Protein AF-F8PQY3-F1 (afdb_monomer)

pLDDT: mean 95.66, std 3.34, range [75.75, 98.44]

Solvent-accessible surface area (backbone atoms only — not comparable to full-atom values): 4377 Å² total; per-residue (Å²): 75,57,83,51,49,49,53,38,54,62,36,93,88,53,83,52,54,91,46,73,67,55,29,48,54,45,40,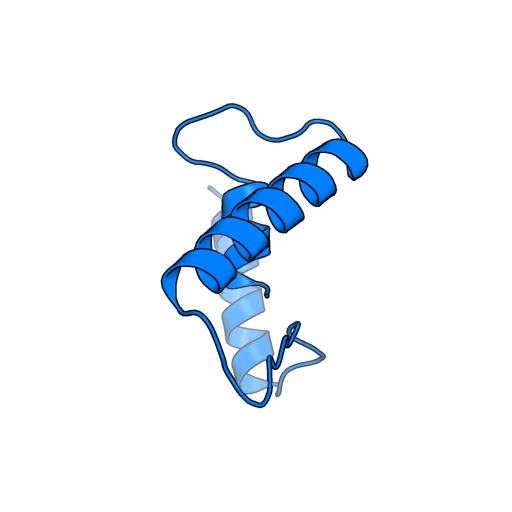49,56,52,48,50,54,53,46,70,70,70,57,75,88,84,73,88,87,87,57,68,85,70,94,66,59,70,74,55,46,52,55,53,49,58,49,55,58,50,68,73,73,107

Nearest PDB structures (foldseek):
  7opk-assembly1_A  TM=9.745E-01  e=1.310E-06  Thermochaetoides thermophila DSM 1495

Radius of gyration: 15.11 Å; Cα contacts (8 Å, |Δi|>4): 28; chains: 1; bounding box: 26×34×41 Å

Structure (mmCIF, N/CA/C/O backbone):
data_AF-F8PQY3-F1
#
_entry.id   AF-F8PQY3-F1
#
loop_
_atom_site.group_PDB
_atom_site.id
_atom_site.type_symbol
_atom_site.label_atom_id
_atom_site.label_alt_id
_ato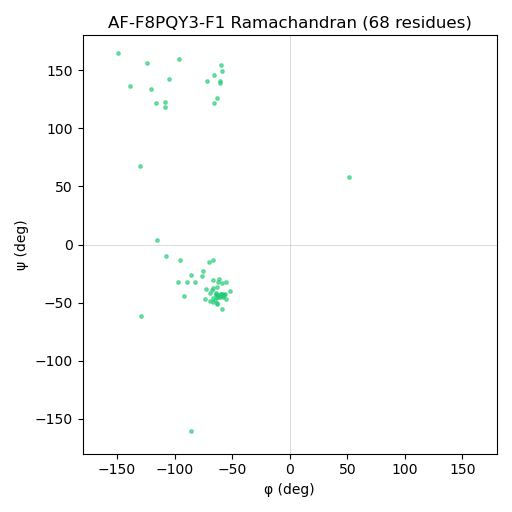m_site.label_comp_id
_atom_site.label_asym_id
_atom_site.label_entity_id
_atom_site.label_seq_id
_atom_site.pdbx_PDB_ins_code
_atom_site.Cartn_x
_atom_site.Cartn_y
_atom_site.Cartn_z
_atom_site.occupancy
_atom_site.B_iso_or_equiv
_atom_site.auth_seq_id
_atom_site.auth_comp_id
_atom_site.auth_asym_id
_atom_site.auth_atom_id
_atom_site.pdbx_PDB_model_num
ATOM 1 N N . MET A 1 1 ? -1.908 -4.251 1.349 1.00 95.81 1 MET A N 1
ATOM 2 C CA . MET A 1 1 ? -0.981 -3.103 1.416 1.00 95.81 1 MET A CA 1
ATOM 3 C C . MET A 1 1 ? -0.570 -2.596 0.046 1.00 95.81 1 MET A C 1
ATOM 5 O O . MET A 1 1 ? -0.582 -1.389 -0.121 1.00 95.81 1 MET A O 1
ATOM 9 N N . ASN A 1 2 ? -0.291 -3.438 -0.957 1.00 94.00 2 ASN A N 1
ATOM 10 C CA . ASN A 1 2 ? 0.108 -2.958 -2.295 1.00 94.00 2 ASN A CA 1
ATOM 11 C C . ASN A 1 2 ? -0.904 -1.983 -2.934 1.00 94.00 2 ASN A C 1
ATOM 13 O O . ASN A 1 2 ? -0.505 -1.046 -3.617 1.00 94.00 2 ASN A O 1
ATOM 17 N N . GLY A 1 3 ? -2.202 -2.154 -2.650 1.00 93.56 3 GLY A N 1
ATOM 18 C CA . GLY A 1 3 ? -3.254 -1.214 -3.063 1.00 93.56 3 GLY A CA 1
ATOM 19 C C . GLY A 1 3 ? -3.254 0.143 -2.342 1.00 93.56 3 GLY A C 1
ATOM 20 O O . GLY A 1 3 ? -3.898 1.059 -2.828 1.00 93.56 3 GLY A O 1
ATOM 21 N N . ILE A 1 4 ? -2.542 0.281 -1.219 1.00 95.94 4 ILE A N 1
ATOM 22 C CA . ILE A 1 4 ? -2.266 1.567 -0.550 1.00 95.94 4 ILE A CA 1
ATOM 23 C C . ILE A 1 4 ? -0.939 2.138 -1.065 1.00 95.94 4 ILE A C 1
ATOM 25 O O . ILE A 1 4 ? -0.866 3.306 -1.420 1.00 95.94 4 ILE A O 1
ATOM 29 N N . VAL A 1 5 ? 0.097 1.299 -1.178 1.00 96.12 5 VAL A N 1
ATOM 30 C CA . VAL A 1 5 ? 1.437 1.719 -1.624 1.00 96.12 5 VAL A CA 1
ATOM 31 C C . VAL A 1 5 ? 1.411 2.317 -3.035 1.00 96.12 5 VAL A C 1
ATOM 33 O O . VAL A 1 5 ? 2.052 3.334 -3.279 1.00 96.12 5 VAL A O 1
ATOM 36 N N . HIS A 1 6 ? 0.665 1.723 -3.974 1.00 94.38 6 HIS A N 1
ATOM 37 C CA . HIS A 1 6 ? 0.652 2.204 -5.359 1.00 94.38 6 HIS A CA 1
ATOM 38 C C . HIS A 1 6 ? 0.086 3.635 -5.489 1.00 94.38 6 HIS A C 1
ATOM 40 O O . HIS A 1 6 ? 0.782 4.475 -6.050 1.00 94.38 6 HIS A O 1
ATOM 46 N N . PRO A 1 7 ? -1.097 3.976 -4.938 1.00 94.38 7 PRO A N 1
ATOM 47 C CA . PRO A 1 7 ? -1.575 5.363 -4.931 1.00 94.38 7 PRO A CA 1
ATOM 48 C C . PRO A 1 7 ? -0.679 6.351 -4.171 1.00 94.38 7 PRO A C 1
ATOM 50 O O . PRO A 1 7 ? -0.647 7.522 -4.529 1.00 94.38 7 PRO A O 1
ATOM 53 N N . CYS A 1 8 ? 0.038 5.909 -3.130 1.00 95.31 8 CYS A N 1
ATOM 54 C CA . CYS A 1 8 ? 0.963 6.773 -2.385 1.00 95.31 8 CYS A CA 1
ATOM 55 C C . CYS A 1 8 ? 2.275 7.046 -3.141 1.00 95.31 8 CYS A C 1
ATOM 57 O O . CYS A 1 8 ? 2.919 8.049 -2.875 1.00 95.31 8 CYS A O 1
ATOM 59 N N . THR A 1 9 ? 2.666 6.183 -4.082 1.00 94.31 9 THR A N 1
ATOM 60 C CA . THR A 1 9 ? 3.900 6.336 -4.882 1.00 94.31 9 THR A CA 1
ATOM 61 C C . THR A 1 9 ? 3.663 6.964 -6.245 1.00 94.31 9 THR A C 1
ATOM 63 O O . THR A 1 9 ? 4.520 7.679 -6.748 1.00 94.31 9 THR A O 1
ATOM 66 N N . HIS A 1 10 ? 2.500 6.707 -6.841 1.00 92.25 10 HIS A N 1
ATOM 67 C CA . HIS A 1 10 ? 2.111 7.222 -8.151 1.00 92.25 10 HIS A CA 1
ATOM 68 C C . HIS A 1 10 ? 0.711 7.855 -8.056 1.00 92.25 10 HIS A C 1
ATOM 70 O O . HIS A 1 10 ? -0.260 7.279 -8.554 1.00 92.25 10 HIS A O 1
ATOM 76 N N . PRO A 1 11 ? 0.569 8.977 -7.327 1.00 91.50 11 PRO A N 1
ATOM 77 C CA . PRO A 1 11 ? -0.715 9.647 -7.152 1.00 91.50 11 PRO A CA 1
ATOM 78 C C . PRO A 1 11 ? -1.183 10.363 -8.428 1.00 91.50 11 PRO A C 1
ATOM 80 O O . PRO A 1 11 ? -0.405 11.043 -9.085 1.00 91.50 11 PRO A O 1
ATOM 8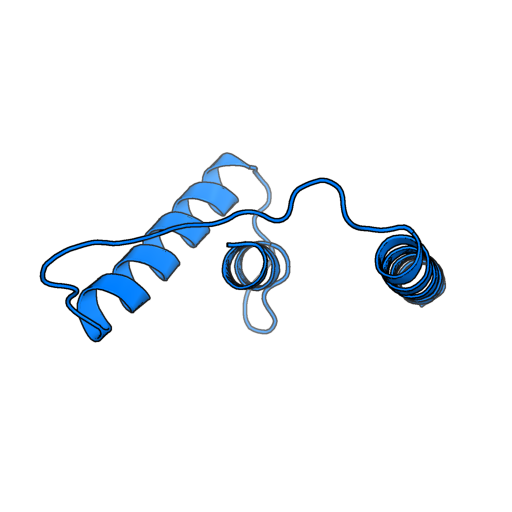3 N N . ASP A 1 12 ? -2.487 10.299 -8.723 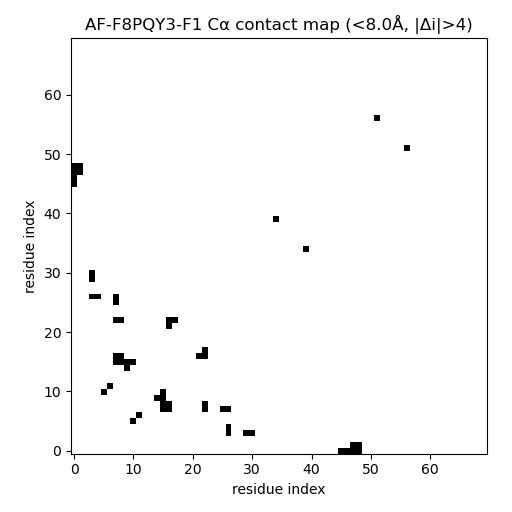1.00 88.06 12 ASP A N 1
ATOM 84 C CA . ASP A 1 12 ? -3.071 10.971 -9.900 1.00 88.06 12 ASP A CA 1
ATOM 85 C C . ASP A 1 12 ? -3.229 12.496 -9.722 1.00 88.06 12 ASP A C 1
ATOM 87 O O . ASP A 1 12 ? -3.255 13.245 -10.693 1.00 88.06 12 ASP A O 1
ATOM 91 N N . ASN A 1 13 ? -3.382 12.967 -8.475 1.00 88.62 13 ASN A N 1
ATOM 92 C CA . ASN A 1 13 ? -3.823 14.339 -8.158 1.00 88.62 13 ASN A CA 1
ATOM 93 C C . ASN A 1 13 ? -2.767 15.196 -7.439 1.00 88.62 13 ASN A C 1
ATOM 95 O O . ASN A 1 13 ? -3.066 16.311 -7.012 1.00 88.62 13 ASN A O 1
ATOM 99 N N . LYS A 1 14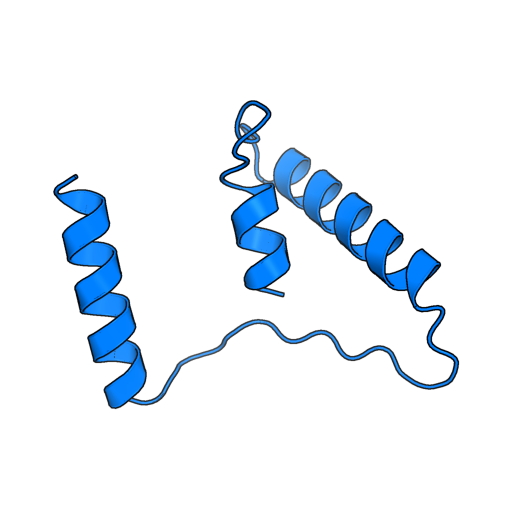 ? -1.559 14.671 -7.235 1.00 88.69 14 LYS A N 1
ATOM 100 C CA . LYS A 1 14 ? -0.441 15.392 -6.615 1.00 88.69 14 LYS A CA 1
ATOM 101 C C . LYS A 1 14 ? 0.885 14.875 -7.186 1.00 88.69 14 LYS A C 1
ATOM 103 O O . LYS A 1 14 ? 0.877 13.815 -7.803 1.00 88.69 14 LYS A O 1
ATOM 108 N N . PRO A 1 15 ? 2.008 15.585 -7.001 1.00 92.25 15 PRO A N 1
ATOM 109 C CA . PRO A 1 15 ? 3.321 15.054 -7.351 1.00 92.25 15 PRO A CA 1
ATOM 110 C C . PRO A 1 15 ? 3.622 13.749 -6.602 1.00 92.25 15 PRO A C 1
ATOM 112 O O . PRO A 1 15 ? 3.151 13.547 -5.478 1.00 92.25 15 PRO A O 1
ATOM 115 N N . ALA A 1 16 ? 4.400 12.872 -7.236 1.00 93.44 16 ALA A N 1
ATOM 116 C CA . ALA A 1 16 ? 4.934 11.685 -6.580 1.00 93.44 16 ALA A CA 1
ATOM 117 C C . ALA A 1 16 ? 5.921 12.089 -5.466 1.00 93.44 16 ALA A C 1
ATOM 119 O O . ALA A 1 16 ? 6.616 13.094 -5.632 1.00 93.44 16 ALA A O 1
ATOM 120 N N . PRO A 1 17 ? 5.985 11.337 -4.352 1.00 94.94 17 PRO A N 1
ATOM 121 C CA . PRO A 1 17 ? 6.985 11.574 -3.314 1.00 94.94 17 PRO A CA 1
ATOM 122 C C . PRO A 1 17 ? 8.396 11.403 -3.886 1.00 94.94 17 PRO A C 1
ATOM 124 O O . PRO A 1 17 ? 8.642 10.490 -4.679 1.00 94.94 17 PRO A O 1
ATOM 127 N N . GLU A 1 18 ? 9.324 12.265 -3.476 1.00 93.94 18 GLU A N 1
ATOM 128 C CA . GLU A 1 18 ? 10.706 12.240 -3.972 1.00 93.94 18 GLU A CA 1
ATOM 129 C C . GLU A 1 18 ? 11.572 11.255 -3.181 1.00 93.94 18 GLU A C 1
ATOM 131 O O . GLU A 1 18 ? 12.555 10.719 -3.698 1.00 93.94 18 GLU A O 1
ATOM 136 N N . THR A 1 19 ? 11.196 10.991 -1.927 1.00 96.62 19 THR A N 1
ATOM 137 C CA . THR A 1 19 ? 11.945 10.124 -1.013 1.00 96.62 19 THR A CA 1
ATOM 138 C C . THR A 1 19 ? 11.095 8.982 -0.466 1.00 96.62 19 THR A C 1
ATOM 140 O O . THR A 1 19 ? 9.866 9.056 -0.374 1.00 96.62 19 THR A O 1
ATOM 143 N N . GLU A 1 20 ? 11.762 7.904 -0.046 1.00 94.75 20 GLU A N 1
ATOM 144 C CA . GLU A 1 20 ? 11.087 6.803 0.646 1.00 94.75 20 GLU A CA 1
ATOM 145 C C . GLU A 1 20 ? 10.453 7.259 1.968 1.00 94.75 20 GLU A C 1
ATOM 147 O O . GLU A 1 20 ? 9.404 6.747 2.349 1.00 94.75 20 GLU A O 1
ATOM 152 N N . GLU A 1 21 ? 11.045 8.240 2.653 1.00 96.38 21 GLU A N 1
ATOM 153 C CA . GLU A 1 21 ? 10.506 8.776 3.905 1.00 96.38 21 GLU A CA 1
ATOM 154 C C . GLU A 1 21 ? 9.156 9.472 3.682 1.00 96.38 21 GLU A C 1
ATOM 156 O O . GLU A 1 21 ? 8.178 9.151 4.361 1.00 96.38 21 GLU A O 1
ATOM 161 N N . GLU A 1 22 ? 9.060 10.338 2.669 1.00 95.06 22 GLU A N 1
ATOM 162 C CA . GLU A 1 22 ? 7.799 10.979 2.270 1.00 95.06 22 GLU A CA 1
ATOM 163 C C . GLU A 1 22 ? 6.738 9.951 1.863 1.00 95.06 22 GLU A C 1
ATOM 165 O O . GLU A 1 22 ? 5.589 10.019 2.308 1.00 95.06 22 GLU A O 1
ATOM 170 N N . MET A 1 23 ? 7.134 8.945 1.076 1.00 95.69 23 MET A N 1
ATOM 171 C CA . MET A 1 23 ? 6.255 7.838 0.694 1.00 95.69 23 MET A CA 1
ATOM 172 C C . MET A 1 23 ? 5.697 7.112 1.928 1.00 95.69 23 MET A C 1
ATOM 174 O O . MET A 1 23 ? 4.510 6.778 1.971 1.00 95.69 23 MET A O 1
ATOM 178 N N . MET A 1 24 ? 6.527 6.853 2.940 1.00 96.62 24 MET A N 1
ATOM 179 C CA . MET A 1 24 ? 6.099 6.169 4.162 1.00 96.62 24 MET A CA 1
ATOM 180 C C . MET A 1 24 ? 5.131 7.022 4.989 1.00 96.62 24 MET A C 1
ATOM 182 O O . MET A 1 24 ? 4.131 6.491 5.480 1.00 96.62 24 MET A O 1
ATOM 186 N N . VAL A 1 25 ? 5.362 8.336 5.083 1.00 96.81 25 VAL A N 1
ATOM 187 C CA . VAL A 1 25 ? 4.429 9.281 5.726 1.00 96.81 25 VAL A CA 1
ATOM 188 C C . VAL A 1 25 ? 3.066 9.272 5.028 1.00 96.81 25 VAL A C 1
ATOM 190 O O . VAL A 1 25 ? 2.024 9.231 5.692 1.00 96.81 25 VAL A O 1
ATOM 193 N N . ASP A 1 26 ? 3.050 9.240 3.696 1.00 95.69 26 ASP A N 1
ATOM 194 C CA . ASP A 1 26 ? 1.818 9.141 2.913 1.00 95.69 26 ASP A CA 1
ATOM 195 C C . ASP A 1 26 ? 1.081 7.814 3.147 1.00 95.69 26 ASP A C 1
ATOM 197 O O . ASP A 1 26 ? -0.143 7.799 3.322 1.00 95.69 26 ASP A O 1
ATOM 201 N N . ILE A 1 27 ? 1.809 6.692 3.187 1.00 96.88 27 ILE A N 1
ATOM 202 C CA . ILE A 1 27 ? 1.239 5.364 3.465 1.00 96.88 27 ILE A CA 1
ATOM 203 C C . ILE A 1 27 ? 0.620 5.323 4.865 1.00 96.88 27 ILE A C 1
ATOM 205 O O . ILE A 1 27 ? -0.484 4.787 5.026 1.00 96.88 27 ILE A O 1
ATOM 209 N N . PHE A 1 28 ? 1.293 5.882 5.875 1.00 97.62 28 PHE A N 1
ATOM 210 C CA . PHE A 1 28 ? 0.760 5.963 7.236 1.00 97.62 28 PHE A CA 1
ATOM 211 C C . PHE A 1 28 ? -0.497 6.822 7.290 1.00 97.62 28 PHE A C 1
ATOM 213 O O . PHE A 1 28 ? -1.533 6.336 7.743 1.00 97.62 28 PHE A O 1
ATOM 220 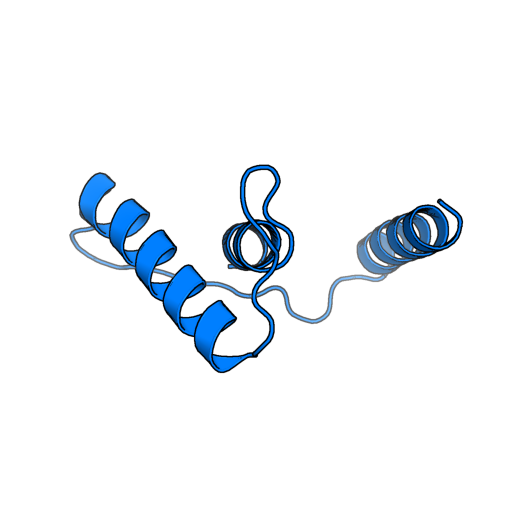N N . SER A 1 29 ? -0.451 8.026 6.722 1.00 96.69 29 SER A N 1
ATOM 221 C CA . SER A 1 29 ? -1.601 8.935 6.664 1.00 96.69 29 SER A CA 1
ATOM 222 C C . SER A 1 29 ? -2.819 8.281 5.995 1.00 96.69 29 SER A C 1
ATOM 224 O O . SER A 1 29 ? -3.951 8.378 6.480 1.00 96.69 29 SER A O 1
ATOM 226 N N . TYR A 1 30 ? -2.604 7.556 4.892 1.00 96.62 30 TYR A N 1
ATOM 227 C CA . TYR A 1 30 ? -3.683 6.856 4.196 1.00 96.62 30 TYR A CA 1
ATOM 228 C C . TYR A 1 30 ? -4.220 5.666 5.002 1.00 96.62 30 TYR A C 1
ATOM 230 O O . TYR A 1 30 ? -5.434 5.456 5.083 1.00 96.62 30 TYR A O 1
ATOM 238 N N . THR A 1 31 ? -3.331 4.894 5.628 1.00 97.81 31 THR A N 1
ATOM 239 C CA . THR A 1 31 ? -3.711 3.757 6.475 1.00 97.81 31 THR A CA 1
ATOM 240 C C . THR A 1 31 ? -4.527 4.227 7.678 1.00 97.81 31 THR A C 1
ATOM 242 O O . THR A 1 31 ? -5.591 3.666 7.942 1.00 97.81 31 THR A O 1
ATOM 245 N N . GLU A 1 32 ? -4.102 5.297 8.355 1.00 97.88 32 GLU A N 1
ATOM 246 C CA . GLU A 1 32 ? -4.843 5.914 9.459 1.00 97.88 32 GLU A CA 1
ATOM 247 C C . GLU A 1 32 ? -6.237 6.355 9.027 1.00 97.88 32 GLU A C 1
ATOM 249 O O . GLU A 1 32 ? -7.217 6.052 9.706 1.00 97.88 32 GLU A O 1
ATOM 254 N N . ARG A 1 33 ? -6.361 7.004 7.864 1.00 97.31 33 ARG A N 1
ATOM 255 C CA . ARG A 1 33 ? -7.666 7.389 7.313 1.00 97.31 33 ARG A CA 1
ATOM 256 C C . ARG A 1 33 ? -8.602 6.186 7.168 1.00 97.31 33 ARG A C 1
ATOM 258 O O . ARG A 1 33 ? -9.765 6.272 7.565 1.00 97.31 33 ARG A O 1
ATOM 265 N N . VAL A 1 34 ? -8.117 5.071 6.616 1.00 97.31 34 VAL A N 1
ATOM 266 C CA . VAL A 1 34 ? -8.918 3.845 6.440 1.00 97.31 34 VAL A CA 1
ATOM 267 C C . VAL A 1 34 ? -9.281 3.229 7.792 1.00 97.31 34 VAL A C 1
ATOM 269 O O . VAL A 1 34 ? -10.444 2.896 8.028 1.00 97.31 34 VAL A O 1
ATOM 272 N N . VAL A 1 35 ? -8.320 3.115 8.710 1.00 97.88 35 VAL A N 1
ATOM 273 C CA . VAL A 1 35 ? -8.540 2.537 10.044 1.00 97.88 35 VAL A CA 1
ATOM 274 C C . VAL A 1 35 ? -9.527 3.378 10.857 1.00 97.88 35 VAL A C 1
ATOM 276 O O . VAL A 1 35 ? -10.436 2.818 11.468 1.00 97.88 35 VAL A O 1
ATOM 279 N N . ASN A 1 36 ? -9.419 4.707 10.813 1.00 98.12 36 ASN A N 1
ATOM 280 C CA . ASN A 1 36 ? -10.319 5.629 11.511 1.00 98.12 36 ASN A CA 1
ATOM 281 C C . ASN A 1 36 ? -11.749 5.601 10.955 1.00 98.12 36 ASN A C 1
ATOM 283 O O . ASN A 1 36 ? -12.708 5.815 11.706 1.00 98.12 36 ASN A O 1
ATOM 287 N N . MET A 1 37 ? -11.898 5.312 9.659 1.00 97.88 37 MET A N 1
ATOM 288 C CA . MET A 1 37 ? -13.196 5.127 9.014 1.00 97.88 37 MET A CA 1
ATOM 289 C C . MET A 1 37 ? -13.842 3.794 9.414 1.00 97.88 37 MET A C 1
ATOM 291 O O . MET A 1 37 ? -15.017 3.767 9.772 1.00 97.88 37 MET A O 1
ATOM 295 N N . VAL A 1 38 ? -13.082 2.695 9.385 1.00 98.06 38 VAL A N 1
ATOM 296 C CA . VAL A 1 38 ? -13.604 1.336 9.622 1.00 98.06 38 VAL A CA 1
ATOM 297 C C . VAL A 1 38 ? -13.741 1.005 11.114 1.00 98.06 38 VAL A C 1
ATOM 299 O O . VAL A 1 38 ? -14.651 0.275 11.501 1.00 98.06 38 VAL A O 1
ATOM 302 N N . ARG A 1 39 ? -12.862 1.546 11.967 1.00 97.94 39 ARG A N 1
ATOM 303 C CA . ARG A 1 39 ? -12.826 1.351 13.431 1.00 97.94 39 ARG A CA 1
ATOM 304 C C . ARG A 1 39 ? -12.841 -0.131 13.857 1.00 97.94 39 ARG A C 1
ATOM 306 O O . ARG A 1 39 ? -13.747 -0.547 14.592 1.00 97.94 39 ARG A O 1
ATOM 313 N N . PRO A 1 40 ? -11.862 -0.950 13.419 1.00 97.94 40 PRO A N 1
ATOM 314 C CA . PRO A 1 40 ? -11.815 -2.370 13.762 1.00 97.94 40 PRO A CA 1
ATOM 315 C C . PRO A 1 40 ? -11.721 -2.573 15.283 1.00 97.94 40 PRO A C 1
ATOM 317 O O . PRO A 1 40 ? -11.006 -1.856 15.977 1.00 97.94 40 PRO A O 1
ATOM 320 N N . ARG A 1 41 ? -12.455 -3.559 15.817 1.00 98.25 41 ARG A N 1
ATOM 321 C CA . ARG A 1 41 ? -12.596 -3.777 17.275 1.00 98.25 41 ARG A CA 1
ATOM 322 C C . ARG A 1 41 ? -11.848 -4.983 17.831 1.00 98.25 41 ARG A C 1
ATOM 324 O O . ARG A 1 41 ? -11.824 -5.163 19.042 1.00 98.25 41 ARG A O 1
ATOM 331 N N . LYS A 1 42 ? -11.306 -5.838 16.964 1.00 97.94 42 LYS A N 1
ATOM 332 C CA . LYS A 1 42 ? -10.669 -7.099 17.373 1.00 97.94 42 LYS A CA 1
ATOM 333 C C . LYS A 1 42 ? -9.281 -7.247 16.777 1.00 97.94 42 LYS A C 1
ATOM 335 O O . LYS A 1 42 ? -8.307 -7.321 17.508 1.00 97.94 42 LYS A O 1
ATOM 340 N N . VAL A 1 43 ? -9.204 -7.288 15.450 1.00 97.56 43 VAL A N 1
ATOM 341 C CA . VAL A 1 43 ? -7.955 -7.523 14.725 1.00 97.56 43 VAL A CA 1
ATOM 342 C C . VAL A 1 43 ? -7.900 -6.593 13.524 1.00 97.56 43 VAL A C 1
ATOM 344 O O . VAL A 1 43 ? -8.888 -6.443 12.805 1.00 97.56 43 VAL A O 1
ATOM 347 N N . LEU A 1 44 ? -6.731 -5.996 13.311 1.00 97.44 44 LEU A N 1
ATOM 348 C CA . LEU A 1 44 ? -6.338 -5.366 12.059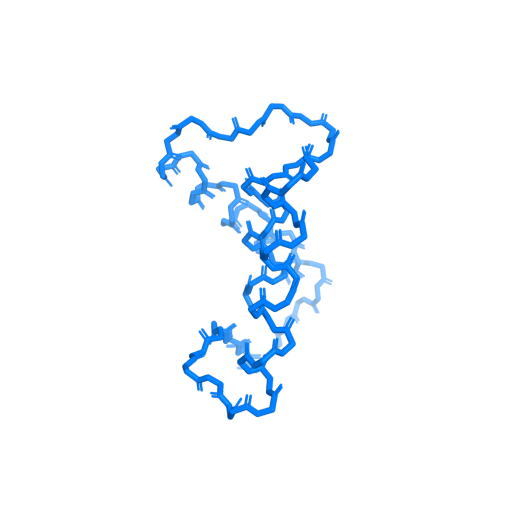 1.00 97.44 44 LEU A CA 1
ATOM 349 C C . LEU A 1 44 ? -5.279 -6.262 11.412 1.00 97.44 44 LEU A C 1
ATOM 351 O O . LEU A 1 44 ? -4.221 -6.481 11.996 1.00 97.44 44 LEU A O 1
ATOM 355 N N . PHE A 1 45 ? -5.567 -6.788 10.221 1.00 97.75 45 PHE A N 1
ATOM 356 C CA . PHE A 1 45 ? -4.623 -7.603 9.459 1.00 97.75 45 PHE A CA 1
ATOM 357 C C . PHE A 1 45 ? -4.120 -6.823 8.245 1.00 97.75 45 PHE A C 1
ATOM 359 O O . PHE A 1 45 ? -4.910 -6.396 7.404 1.00 97.75 45 PHE A O 1
ATOM 366 N N . MET A 1 46 ? -2.803 -6.651 8.146 1.00 97.31 46 MET A N 1
ATOM 367 C CA . MET A 1 46 ? -2.148 -5.951 7.043 1.00 97.31 46 MET A CA 1
ATOM 368 C C . MET A 1 46 ? -1.255 -6.930 6.285 1.00 97.31 46 MET A C 1
ATOM 370 O O . MET A 1 46 ? -0.351 -7.519 6.867 1.00 97.31 46 MET A O 1
ATOM 374 N N . ALA A 1 47 ? -1.503 -7.095 4.985 1.00 97.50 47 ALA A N 1
ATOM 375 C CA . ALA A 1 47 ? -0.753 -8.019 4.134 1.00 97.50 47 ALA A CA 1
ATOM 376 C C . ALA A 1 47 ? -0.083 -7.281 2.970 1.00 97.50 47 ALA A C 1
ATOM 378 O O . ALA A 1 47 ? -0.726 -6.468 2.294 1.00 97.50 47 ALA A O 1
ATOM 379 N N . ILE A 1 48 ? 1.191 -7.578 2.730 1.00 96.81 48 ILE A N 1
ATOM 380 C CA . ILE A 1 48 ? 1.960 -7.148 1.555 1.00 96.81 48 ILE A CA 1
ATOM 381 C C . ILE A 1 48 ? 2.100 -8.361 0.632 1.00 96.81 48 ILE A C 1
ATOM 383 O O . ILE A 1 48 ? 2.243 -9.485 1.118 1.00 96.81 48 ILE A O 1
ATOM 387 N N . ASP A 1 49 ? 2.032 -8.150 -0.684 1.00 96.31 49 ASP A N 1
ATOM 388 C CA . ASP A 1 49 ? 2.159 -9.262 -1.629 1.00 96.31 49 ASP A CA 1
ATOM 389 C C . ASP A 1 49 ? 3.575 -9.855 -1.557 1.00 96.31 49 ASP A C 1
ATOM 391 O O . ASP A 1 49 ? 4.563 -9.163 -1.804 1.00 96.31 49 ASP A O 1
ATOM 395 N N . GLY A 1 50 ? 3.661 -11.148 -1.246 1.00 96.31 50 GLY A N 1
ATOM 396 C CA . GLY A 1 50 ? 4.892 -11.929 -1.345 1.00 96.31 50 GLY A CA 1
ATOM 397 C C . GLY A 1 50 ? 5.113 -12.507 -2.746 1.00 96.31 50 GLY A C 1
ATOM 398 O O . GLY A 1 50 ? 4.518 -12.076 -3.737 1.00 96.31 50 GLY A O 1
ATOM 399 N N . VAL A 1 51 ? 5.957 -13.539 -2.834 1.00 97.25 51 VAL A N 1
ATOM 400 C CA . VAL A 1 51 ? 6.166 -14.274 -4.090 1.00 97.25 51 VAL A CA 1
ATOM 401 C C . VAL A 1 51 ? 4.863 -14.956 -4.511 1.00 97.25 51 VAL A C 1
ATOM 403 O O . VAL A 1 51 ? 4.257 -15.705 -3.746 1.00 97.25 51 VAL A O 1
ATOM 406 N N . ALA A 1 52 ? 4.433 -14.695 -5.744 1.00 97.25 52 ALA A N 1
ATOM 407 C CA . ALA A 1 52 ? 3.175 -15.198 -6.280 1.00 97.25 52 ALA A CA 1
ATOM 408 C C . ALA A 1 52 ? 3.365 -16.485 -7.111 1.00 97.25 52 ALA A C 1
ATOM 410 O O . ALA A 1 52 ? 4.451 -16.727 -7.640 1.00 97.25 52 ALA A O 1
ATOM 411 N N . PRO A 1 53 ? 2.306 -17.291 -7.319 1.00 98.44 53 PRO A N 1
ATOM 412 C CA . PRO A 1 53 ? 2.353 -18.440 -8.221 1.00 98.44 53 PRO A CA 1
ATOM 413 C C . PRO A 1 53 ? 2.687 -18.044 -9.664 1.00 98.44 53 PRO A C 1
ATOM 415 O O . PRO A 1 53 ? 2.347 -16.948 -10.121 1.00 98.44 53 PRO A O 1
ATOM 418 N N . ARG A 1 54 ? 3.264 -18.979 -10.432 1.00 98.06 54 ARG A N 1
ATOM 419 C CA . ARG A 1 54 ? 3.739 -18.738 -11.809 1.00 98.06 54 ARG A CA 1
ATOM 420 C C . ARG A 1 54 ? 2.692 -18.098 -12.725 1.00 98.06 54 ARG A C 1
ATOM 422 O O . ARG A 1 54 ? 3.022 -17.198 -13.492 1.00 98.06 54 ARG A O 1
ATOM 429 N N . ALA A 1 55 ? 1.430 -18.515 -12.624 1.00 98.31 55 ALA A N 1
ATOM 430 C CA . ALA A 1 55 ? 0.342 -17.926 -13.406 1.00 98.31 55 ALA A CA 1
ATOM 431 C C . ALA A 1 55 ? 0.209 -16.410 -13.160 1.00 98.31 55 ALA A C 1
ATOM 433 O O . ALA A 1 55 ? 0.106 -15.626 -14.106 1.00 98.31 55 ALA A O 1
ATOM 434 N N . LYS A 1 56 ? 0.294 -15.979 -11.894 1.00 97.75 56 LYS A N 1
ATOM 435 C CA . LYS A 1 56 ? 0.241 -14.562 -11.521 1.00 97.75 56 LYS A CA 1
ATOM 436 C C . LYS A 1 56 ? 1.521 -13.825 -11.901 1.00 97.75 56 LYS A C 1
ATOM 438 O O . LYS A 1 56 ? 1.433 -12.693 -12.374 1.00 97.75 56 LYS A O 1
ATOM 443 N N . MET A 1 57 ? 2.683 -14.464 -11.756 1.00 98.19 57 MET A N 1
ATOM 444 C CA . MET A 1 57 ? 3.960 -13.892 -12.195 1.00 98.19 57 MET A CA 1
ATOM 445 C C . MET A 1 57 ? 3.942 -13.560 -13.690 1.00 98.19 57 MET A C 1
ATOM 447 O O . MET A 1 57 ? 4.357 -12.469 -14.066 1.00 98.19 57 MET A O 1
ATOM 451 N N . ASN A 1 58 ? 3.398 -14.442 -14.536 1.00 98.12 58 ASN A N 1
ATOM 452 C CA . ASN A 1 58 ? 3.259 -14.179 -15.972 1.00 98.12 58 ASN A CA 1
ATOM 453 C C . ASN A 1 58 ? 2.370 -12.953 -16.233 1.00 98.12 58 ASN A C 1
ATOM 455 O O . ASN A 1 58 ? 2.753 -12.070 -16.996 1.00 98.12 58 ASN A O 1
ATOM 459 N N . GLN A 1 59 ? 1.227 -12.848 -15.544 1.00 97.44 59 GLN A N 1
ATOM 460 C CA . GLN A 1 59 ? 0.336 -11.690 -15.665 1.00 97.44 59 GLN A CA 1
ATOM 461 C C . GLN A 1 59 ? 1.015 -10.383 -15.213 1.00 97.44 59 GLN A C 1
ATOM 463 O O . GLN A 1 59 ? 0.901 -9.359 -15.889 1.00 97.44 59 GLN A O 1
ATOM 468 N N . GLN A 1 60 ? 1.718 -10.400 -14.075 1.00 96.56 60 GLN A N 1
ATOM 469 C CA . GLN A 1 60 ? 2.452 -9.238 -13.566 1.00 96.56 60 GLN A CA 1
ATOM 470 C C . GLN A 1 60 ? 3.588 -8.840 -14.511 1.00 96.56 60 GLN A C 1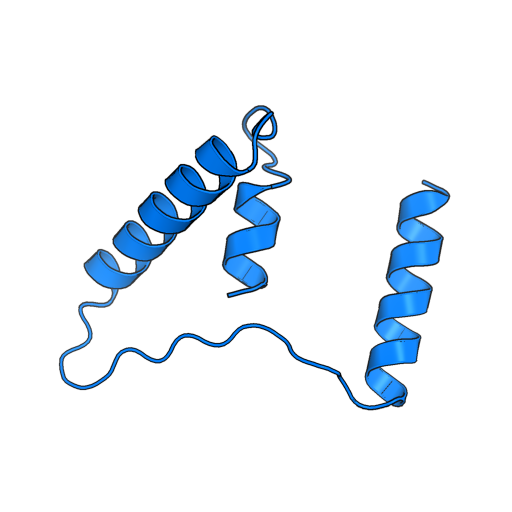
ATOM 472 O O . GLN A 1 60 ? 3.745 -7.655 -14.800 1.00 96.56 60 GLN A O 1
ATOM 477 N N . ARG A 1 61 ? 4.327 -9.819 -15.048 1.00 97.25 61 ARG A N 1
ATOM 478 C CA . ARG A 1 61 ? 5.373 -9.597 -16.048 1.00 97.25 61 ARG A CA 1
ATOM 479 C C . ARG A 1 61 ? 4.796 -8.914 -17.285 1.00 97.25 61 ARG A C 1
ATOM 481 O O . ARG A 1 61 ? 5.241 -7.826 -17.618 1.00 97.25 61 ARG A O 1
ATOM 488 N N . SER A 1 62 ? 3.761 -9.474 -17.911 1.00 97.44 62 SER A N 1
ATOM 489 C CA . SER A 1 62 ? 3.142 -8.870 -19.101 1.00 97.44 62 SER A CA 1
ATOM 490 C C . SER A 1 62 ? 2.612 -7.454 -18.857 1.00 97.44 62 SER A C 1
ATOM 492 O O . SER A 1 62 ? 2.652 -6.627 -19.762 1.00 97.44 62 SER A O 1
ATOM 494 N N . ARG A 1 63 ? 2.116 -7.143 -17.651 1.00 96.50 63 ARG A N 1
ATOM 495 C CA . ARG A 1 63 ? 1.726 -5.768 -17.295 1.00 96.50 63 ARG A CA 1
ATOM 496 C C . ARG A 1 63 ? 2.927 -4.825 -17.233 1.00 96.50 63 ARG A C 1
ATOM 498 O O . ARG A 1 63 ? 2.871 -3.783 -17.866 1.00 96.50 63 ARG A O 1
ATOM 505 N N . ARG A 1 64 ? 3.999 -5.210 -16.532 1.00 95.31 64 ARG A N 1
ATOM 506 C CA . ARG A 1 64 ? 5.215 -4.387 -16.390 1.00 95.31 64 ARG A CA 1
ATOM 507 C C . ARG A 1 64 ? 5.919 -4.129 -17.722 1.00 95.31 64 ARG A C 1
ATOM 509 O O . ARG A 1 64 ? 6.437 -3.047 -17.933 1.00 95.31 64 ARG A O 1
ATOM 516 N N . PHE A 1 65 ? 5.928 -5.119 -18.616 1.00 97.19 65 PHE A N 1
ATOM 517 C CA . PHE A 1 65 ? 6.504 -4.954 -19.953 1.00 97.19 65 PHE A CA 1
ATOM 518 C C . PHE A 1 65 ? 5.712 -3.954 -20.804 1.00 97.19 65 PHE A C 1
ATOM 520 O O . PHE A 1 65 ? 6.323 -3.191 -21.539 1.00 97.19 65 PHE A O 1
ATOM 527 N N . ARG A 1 66 ? 4.376 -3.929 -20.685 1.00 96.06 66 ARG A N 1
ATOM 528 C CA . ARG A 1 66 ? 3.543 -2.939 -21.385 1.00 96.06 66 ARG A CA 1
ATOM 529 C C . ARG A 1 66 ? 3.740 -1.530 -20.833 1.00 96.06 66 ARG A C 1
ATOM 531 O O . ARG A 1 66 ? 4.030 -0.632 -21.603 1.00 96.06 66 ARG A O 1
ATOM 538 N N . SER A 1 67 ? 3.689 -1.366 -19.511 1.00 92.56 67 SER A N 1
ATOM 539 C CA . SER A 1 67 ? 3.838 -0.049 -18.873 1.00 92.56 67 SER A CA 1
ATOM 540 C C . SER A 1 67 ? 5.225 0.582 -19.029 1.00 92.56 67 SER A C 1
ATOM 542 O O . SER A 1 67 ? 5.396 1.725 -18.651 1.00 92.56 67 SER A O 1
ATOM 544 N N . ALA A 1 68 ? 6.233 -0.182 -19.459 1.00 93.69 68 ALA A N 1
ATOM 545 C CA . ALA A 1 68 ? 7.572 0.337 -19.743 1.00 93.69 68 ALA A CA 1
ATOM 546 C C . ALA A 1 68 ? 7.775 0.687 -21.229 1.00 93.69 68 ALA A C 1
ATOM 548 O O . ALA A 1 68 ? 8.796 1.274 -21.576 1.00 93.69 68 ALA A O 1
ATOM 549 N N . GLN A 1 69 ? 6.871 0.238 -22.107 1.00 92.94 69 GLN A N 1
ATOM 550 C CA . GLN A 1 69 ? 6.853 0.623 -23.522 1.00 92.94 69 GLN A CA 1
ATOM 551 C C . GLN A 1 69 ? 6.015 1.878 -23.767 1.00 92.94 69 GLN A C 1
ATOM 553 O O . GLN A 1 69 ? 6.306 2.610 -24.710 1.00 92.94 69 GLN A O 1
ATOM 558 N N . GLU A 1 70 ? 4.965 2.060 -22.966 1.00 75.75 70 GLU A N 1
ATOM 559 C CA . GLU A 1 70 ? 4.184 3.298 -22.859 1.00 75.75 70 GLU A CA 1
ATOM 560 C C . GLU A 1 70 ? 4.997 4.390 -22.154 1.00 75.75 70 GLU A C 1
ATOM 562 O O . GLU A 1 70 ? 4.923 5.548 -22.623 1.00 75.75 70 GLU A O 1
#

InterPro domains:
  IPR004859 Xrn1, N-terminal [PF03159] (1-70)
  IPR027073 5'-3' exoribonuclease [PTHR12341] (1-70)

Sequence (70 aa):
MN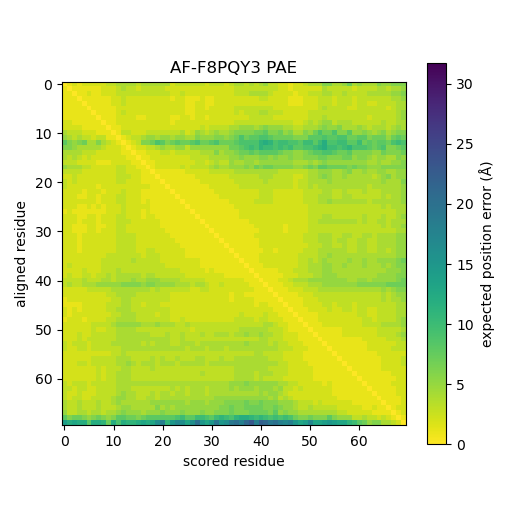GIVHPCTHPDNKPAPETEEEMMVDIFSYTERVVNMVRPRKVLFMAIDGVAPRAKMNQQRSRRFRSAQE

Mean predicted aligned error: 3.14 Å

Organism: Serpula lacrymans var. lacrymans (strain S7.3) (NCBI:txid936435)

Foldseek 3Di:
DVVLLVCLQDPPPDDGDPDPVSSVVSSVVVVCVVCVVVVDDPDDDDDDDDDDDPVVVVVVVVVVVVVVVD

Secondary structure (DSSP, 8-state):
-HHHHHHHHS-SSSPPPSSHHHHHHHHHHHHHHHHHHH--SS--------SPPHHHHHHHHHHHHHHTT-